Protein AF-A0A9D8S8H8-F1 (afdb_monomer_lite)

Radius of gyration: 16.22 Å; chains: 1; bounding box: 41×30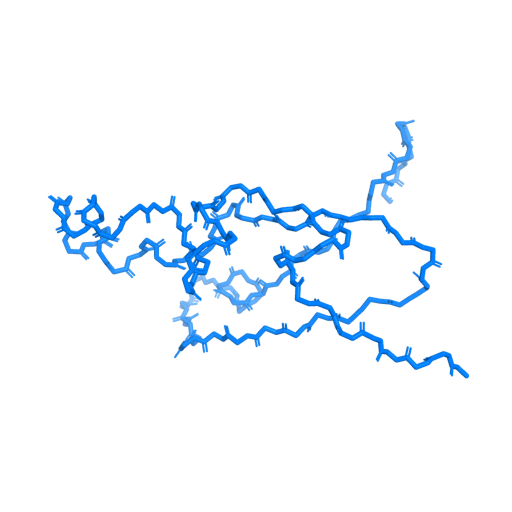×46 Å

Foldseek 3Di:
DDDDDDDPCLDPPKDKPQFPPVNPDPAGFNDDQCVQVVPDPVSNVCRRQNPPMDIDDDDPDPDDDDDDDDPDQDDDPPDDSCVRPNDDDDDDDDPPDDD

pLDDT: mean 92.68, std 8.68, range [57.91, 98.38]

Sequence (99 aa):
MAELKYIEARNTPFDVYGLYNYRTEPQYKRMPDDVAKNTNGGVAGLYLNTAGGRVRFSTDSSRIAIKVSMPGITRFYHMPLSGSAGLDLYIDKAEGEKM

Structure (mmCIF, N/CA/C/O backbone):
data_AF-A0A9D8S8H8-F1
#
_entry.id   AF-A0A9D8S8H8-F1
#
loop_
_atom_site.group_PDB
_atom_site.id
_atom_site.type_symbol
_atom_site.label_atom_id
_atom_site.label_alt_id
_atom_site.label_comp_id
_atom_site.label_asym_id
_atom_site.label_entity_id
_atom_site.label_seq_id
_atom_site.pdbx_PDB_ins_code
_atom_site.Cartn_x
_atom_site.Cartn_y
_atom_site.Cartn_z
_atom_site.occupancy
_atom_site.B_iso_or_equiv
_atom_site.auth_seq_id
_atom_site.auth_comp_id
_atom_site.auth_asym_id
_atom_site.auth_atom_id
_atom_site.pdbx_PDB_model_num
ATOM 1 N N . MET A 1 1 ? 10.871 8.415 -25.964 1.00 64.38 1 MET A N 1
ATOM 2 C CA . MET A 1 1 ? 10.712 7.715 -24.667 1.00 64.38 1 MET A CA 1
ATOM 3 C C . MET A 1 1 ? 9.271 7.242 -24.579 1.00 64.38 1 MET A C 1
ATOM 5 O O . MET A 1 1 ? 8.417 7.969 -25.069 1.00 64.38 1 MET A O 1
ATOM 9 N N . ALA A 1 2 ? 9.008 6.045 -24.049 1.00 78.00 2 ALA A N 1
ATOM 10 C CA . ALA A 1 2 ? 7.640 5.532 -23.926 1.00 78.00 2 ALA A CA 1
ATOM 11 C C . ALA A 1 2 ? 6.834 6.320 -22.875 1.00 78.00 2 ALA A C 1
ATOM 13 O O . ALA A 1 2 ? 7.403 6.815 -21.900 1.00 78.00 2 ALA A O 1
ATOM 14 N N . GLU A 1 3 ? 5.526 6.443 -23.095 1.00 90.38 3 GLU A N 1
ATOM 15 C CA . GLU A 1 3 ? 4.580 7.094 -22.184 1.00 90.38 3 GLU A CA 1
ATOM 16 C C . GLU A 1 3 ? 4.343 6.245 -20.921 1.00 90.38 3 GLU A C 1
ATOM 18 O O . GLU A 1 3 ? 4.336 5.014 -20.977 1.00 90.38 3 GLU A O 1
ATOM 23 N N . LEU A 1 4 ? 4.142 6.895 -19.768 1.00 93.75 4 LEU A N 1
ATOM 24 C CA . LEU A 1 4 ? 3.802 6.207 -18.520 1.00 93.75 4 LEU A CA 1
ATOM 25 C C . LEU A 1 4 ? 2.326 5.802 -18.511 1.00 93.75 4 LEU A C 1
ATOM 27 O O . LEU A 1 4 ? 1.444 6.651 -18.614 1.00 93.75 4 LEU A O 1
ATOM 31 N N . LYS A 1 5 ? 2.058 4.517 -18.272 1.00 93.81 5 LYS A N 1
ATOM 32 C CA . LYS A 1 5 ? 0.707 3.998 -18.042 1.00 93.81 5 LYS A CA 1
ATOM 33 C C . LYS A 1 5 ? 0.499 3.706 -16.558 1.00 93.81 5 LYS A C 1
ATOM 35 O O . LYS A 1 5 ? 1.140 2.815 -16.008 1.00 93.81 5 LYS A O 1
ATOM 40 N N . TYR A 1 6 ? -0.428 4.423 -15.927 1.00 95.38 6 TYR A N 1
ATOM 41 C CA . TYR A 1 6 ? -0.849 4.137 -14.555 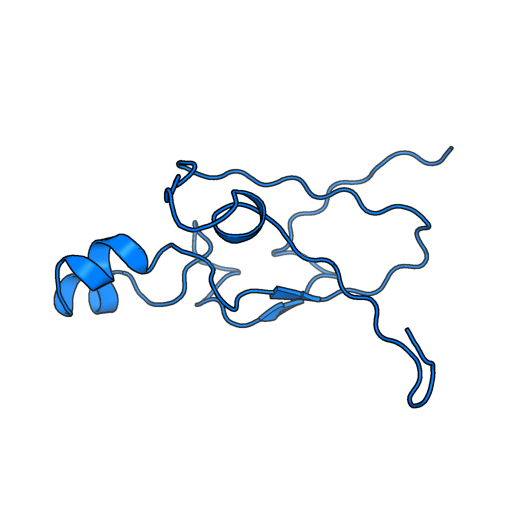1.00 95.38 6 TYR A CA 1
ATOM 42 C C . TYR A 1 6 ? -1.969 3.096 -14.557 1.00 95.38 6 TYR A C 1
ATOM 44 O O . TYR A 1 6 ? -2.969 3.245 -15.257 1.00 95.38 6 TYR A O 1
ATOM 52 N N . ILE A 1 7 ? -1.789 2.037 -13.774 1.00 95.81 7 ILE A N 1
ATOM 53 C CA . ILE A 1 7 ? -2.762 0.962 -13.585 1.00 95.81 7 ILE A CA 1
ATOM 54 C C . ILE A 1 7 ? -2.979 0.832 -12.076 1.00 95.81 7 ILE A C 1
ATOM 56 O O . ILE A 1 7 ? -2.018 0.818 -11.309 1.00 95.81 7 ILE A O 1
ATOM 60 N N . GLU A 1 8 ? -4.237 0.753 -11.649 1.00 96.19 8 GLU A N 1
ATOM 61 C CA . GLU A 1 8 ? -4.578 0.548 -10.240 1.00 96.19 8 GLU A CA 1
ATOM 62 C C . GLU A 1 8 ? -3.985 -0.764 -9.718 1.00 96.19 8 GLU A C 1
ATOM 64 O O . GLU A 1 8 ? -4.182 -1.818 -10.322 1.00 96.19 8 GLU A O 1
ATOM 69 N N . ALA A 1 9 ? -3.334 -0.728 -8.552 1.00 96.19 9 ALA A N 1
ATOM 70 C CA . ALA A 1 9 ? -2.691 -1.906 -7.955 1.00 96.19 9 ALA A CA 1
ATOM 71 C C . ALA A 1 9 ? -3.676 -3.026 -7.557 1.00 96.19 9 ALA A C 1
ATOM 73 O O . ALA A 1 9 ? -3.265 -4.133 -7.226 1.00 96.19 9 ALA A O 1
ATOM 74 N N . ARG A 1 10 ? -4.988 -2.757 -7.602 1.00 95.44 10 ARG A N 1
ATOM 75 C CA . ARG A 1 10 ? -6.044 -3.766 -7.427 1.00 95.44 10 ARG A CA 1
ATOM 76 C C . ARG A 1 10 ? -6.298 -4.592 -8.686 1.00 95.44 10 ARG A C 1
ATOM 78 O O . ARG A 1 10 ? -6.965 -5.618 -8.595 1.00 95.44 10 ARG A O 1
ATOM 85 N N . ASN A 1 11 ? -5.817 -4.151 -9.843 1.00 96.19 11 ASN A N 1
ATOM 86 C CA . ASN A 1 11 ? -6.070 -4.787 -11.129 1.00 96.19 11 ASN A CA 1
ATOM 87 C C . ASN A 1 11 ? -4.872 -5.631 -11.572 1.00 96.19 11 ASN A C 1
ATOM 89 O O . ASN A 1 11 ? -3.741 -5.423 -11.139 1.00 96.19 11 ASN A O 1
ATOM 93 N N . THR A 1 12 ? -5.113 -6.575 -12.479 1.00 93.62 12 THR A N 1
ATOM 94 C CA . THR A 1 12 ? -4.032 -7.308 -13.150 1.00 93.62 12 THR A CA 1
ATOM 95 C C . THR A 1 12 ? -3.094 -6.327 -13.871 1.00 93.62 12 THR A C 1
ATOM 97 O O . THR A 1 12 ? -3.593 -5.381 -14.491 1.00 93.62 12 THR A O 1
ATOM 100 N N . PRO A 1 13 ? -1.765 -6.533 -13.848 1.00 95.56 13 PRO A N 1
ATOM 101 C CA . PRO A 1 13 ? -1.056 -7.748 -13.429 1.00 95.56 13 PRO A CA 1
ATOM 102 C C . PRO A 1 13 ? -0.536 -7.714 -11.977 1.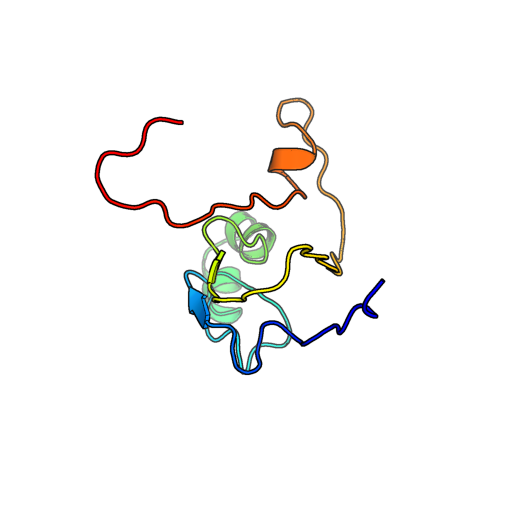00 95.56 13 PRO A C 1
ATOM 104 O O . PRO A 1 13 ? 0.410 -8.429 -11.660 1.00 95.56 13 PRO A O 1
ATOM 107 N N . PHE A 1 14 ? -1.087 -6.863 -11.108 1.00 97.19 14 PHE A N 1
ATOM 108 C CA . PHE A 1 14 ? -0.588 -6.714 -9.744 1.00 97.19 14 PHE A CA 1
ATOM 109 C C . PHE A 1 14 ? -1.227 -7.705 -8.771 1.00 97.19 14 PHE A C 1
ATOM 111 O O . PHE A 1 14 ? -2.452 -7.867 -8.734 1.00 97.19 14 PHE A O 1
ATOM 118 N N . ASP A 1 15 ? -0.384 -8.273 -7.912 1.00 96.75 15 ASP A N 1
ATOM 119 C CA . ASP A 1 15 ? -0.787 -9.051 -6.747 1.00 96.75 15 ASP A CA 1
ATOM 120 C C . ASP A 1 15 ? -0.411 -8.315 -5.462 1.00 96.75 15 ASP A C 1
ATOM 122 O O . ASP A 1 15 ? 0.749 -7.960 -5.240 1.00 96.75 15 ASP A O 1
ATOM 126 N N . VAL A 1 16 ? -1.394 -8.093 -4.589 1.00 97.56 16 VAL A N 1
ATOM 127 C CA . VAL A 1 16 ? -1.186 -7.431 -3.296 1.00 97.56 16 VAL A CA 1
ATOM 128 C C . VAL A 1 16 ? -1.190 -8.462 -2.172 1.00 97.56 16 VAL A C 1
ATOM 130 O O . VAL A 1 16 ? -2.093 -9.293 -2.079 1.00 97.56 16 VAL A O 1
ATOM 133 N N . TYR A 1 17 ? -0.195 -8.375 -1.291 1.00 97.50 17 TYR A N 1
ATOM 134 C CA . TYR A 1 17 ? -0.024 -9.250 -0.130 1.00 97.50 17 TYR A CA 1
ATOM 135 C C . TYR A 1 17 ? -0.001 -8.444 1.167 1.00 97.50 17 TYR A C 1
ATOM 137 O O . TYR A 1 17 ? 0.382 -7.275 1.173 1.00 97.50 17 TYR A O 1
ATOM 145 N N . GLY A 1 18 ? -0.373 -9.092 2.276 1.00 97.38 18 GLY A N 1
ATOM 146 C CA . GLY A 1 18 ? -0.293 -8.513 3.624 1.00 97.38 18 GLY A CA 1
ATOM 147 C C . GLY A 1 18 ? -1.373 -7.477 3.951 1.00 97.38 18 GLY A C 1
ATOM 148 O O . GLY A 1 18 ? -1.331 -6.882 5.024 1.00 97.38 18 GLY A O 1
ATOM 149 N N . LEU A 1 19 ? -2.339 -7.259 3.051 1.00 97.81 19 LEU A N 1
ATOM 150 C CA . LEU A 1 19 ? -3.429 -6.295 3.215 1.00 97.81 19 LEU A CA 1
ATOM 151 C C . LEU A 1 19 ? -4.780 -7.005 3.100 1.00 97.81 19 LEU A C 1
ATOM 153 O O . LEU A 1 19 ? -4.993 -7.841 2.221 1.00 97.81 19 LEU A O 1
ATOM 157 N N . TYR A 1 20 ? -5.687 -6.665 4.008 1.00 97.94 20 TYR A N 1
ATOM 158 C CA . TYR A 1 20 ? -6.996 -7.282 4.155 1.00 97.94 20 TYR A CA 1
ATOM 159 C C . TYR A 1 20 ? -7.923 -6.891 3.002 1.00 97.94 20 TYR A C 1
ATOM 161 O O . TYR A 1 20 ? -8.119 -5.703 2.748 1.00 97.94 20 TYR A O 1
ATOM 169 N N . ASN A 1 21 ? -8.481 -7.897 2.315 1.00 97.00 21 ASN A N 1
ATOM 170 C CA . ASN A 1 21 ? -9.500 -7.766 1.265 1.00 97.00 21 ASN A CA 1
ATOM 171 C C . ASN A 1 21 ? -9.270 -6.594 0.289 1.00 97.00 21 ASN A C 1
ATOM 173 O O . ASN A 1 21 ? -10.205 -5.912 -0.127 1.00 97.00 21 ASN A O 1
ATOM 177 N N . TYR A 1 22 ? -8.014 -6.370 -0.115 1.00 95.94 22 TYR A N 1
ATOM 178 C CA . TYR A 1 22 ? -7.585 -5.164 -0.835 1.00 95.94 22 TYR A CA 1
ATOM 179 C C . TYR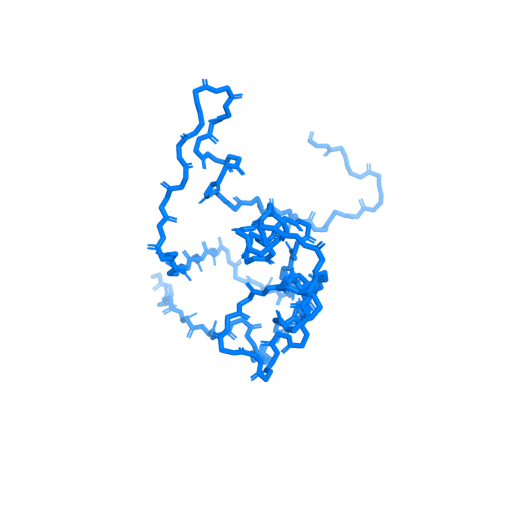 A 1 22 ? -8.368 -4.861 -2.123 1.00 95.94 22 TYR A C 1
ATOM 181 O O . TYR A 1 22 ? -8.394 -3.713 -2.559 1.00 95.94 22 TYR A O 1
ATOM 189 N N . ARG A 1 23 ? -8.987 -5.872 -2.749 1.00 95.69 23 ARG A N 1
ATOM 190 C CA . ARG A 1 23 ? -9.784 -5.712 -3.975 1.00 95.69 23 ARG A CA 1
ATOM 191 C C . ARG A 1 23 ? -11.150 -5.081 -3.715 1.00 95.69 23 ARG A C 1
ATOM 193 O O . ARG A 1 23 ? -11.624 -4.335 -4.563 1.00 95.69 23 ARG A O 1
ATOM 200 N N . THR A 1 24 ? -11.771 -5.385 -2.580 1.00 95.88 24 THR A N 1
ATOM 201 C CA . THR A 1 24 ? -13.141 -4.954 -2.257 1.00 95.88 24 THR A CA 1
ATOM 202 C C . THR A 1 24 ? -13.167 -3.806 -1.259 1.00 95.88 24 THR A C 1
ATOM 204 O O . THR A 1 24 ? -14.140 -3.062 -1.206 1.00 95.88 24 THR A O 1
ATOM 207 N N . GLU A 1 25 ? -12.105 -3.646 -0.472 1.00 95.75 25 GLU A N 1
ATOM 208 C CA . GLU A 1 25 ? -12.007 -2.577 0.513 1.00 95.75 25 GLU A CA 1
ATOM 209 C C . GLU A 1 25 ? -11.668 -1.227 -0.145 1.00 95.75 25 GLU A C 1
ATOM 211 O O . GLU A 1 25 ? -10.757 -1.143 -0.986 1.00 95.75 25 GLU A O 1
ATOM 216 N N . PRO A 1 26 ? -12.340 -0.130 0.263 1.00 93.00 26 PRO A N 1
ATOM 217 C CA . PRO A 1 26 ? -12.094 1.198 -0.298 1.00 93.00 26 PRO A CA 1
ATOM 218 C C . PRO A 1 26 ? -10.678 1.698 0.022 1.00 93.00 26 PRO A C 1
ATOM 220 O O . PRO A 1 26 ? -10.077 2.441 -0.755 1.00 93.00 26 PRO A O 1
ATOM 223 N N . GLN A 1 27 ? -10.111 1.242 1.140 1.00 94.50 27 GLN A N 1
ATOM 224 C CA . GLN A 1 27 ? -8.774 1.585 1.605 1.00 94.50 27 GLN A CA 1
ATOM 225 C C . GLN A 1 27 ? -7.919 0.330 1.743 1.00 94.50 27 GLN A C 1
ATOM 227 O O . GLN A 1 27 ? -8.401 -0.736 2.123 1.00 94.50 27 GLN A O 1
ATOM 232 N N . TYR A 1 28 ? -6.625 0.476 1.482 1.00 96.38 28 TYR A N 1
ATOM 233 C CA . TYR A 1 28 ? -5.651 -0.533 1.863 1.00 96.38 28 TYR A CA 1
ATOM 234 C C . TYR A 1 28 ? -5.508 -0.536 3.386 1.00 96.38 28 TYR A C 1
ATOM 236 O O . TYR A 1 28 ? -5.111 0.468 3.971 1.00 96.38 28 TYR A O 1
ATOM 244 N N . LYS A 1 29 ? -5.850 -1.654 4.028 1.00 96.75 29 LYS A N 1
ATOM 245 C CA . LYS A 1 29 ? -5.846 -1.799 5.489 1.00 96.75 29 LYS A CA 1
ATOM 246 C C . LYS A 1 29 ? -5.388 -3.187 5.902 1.00 96.75 29 LYS A C 1
ATOM 248 O O . LYS A 1 29 ? -5.401 -4.113 5.096 1.00 96.75 29 LYS A O 1
ATOM 253 N N . ARG A 1 30 ? -4.967 -3.340 7.156 1.00 97.50 30 ARG A N 1
ATOM 254 C CA . ARG A 1 30 ? -4.418 -4.613 7.655 1.00 97.50 30 ARG A CA 1
ATOM 255 C C . ARG A 1 30 ? -5.471 -5.570 8.216 1.00 97.50 30 ARG A C 1
ATOM 257 O O . ARG A 1 30 ? -5.175 -6.749 8.366 1.00 97.50 30 ARG A O 1
ATOM 264 N N . MET A 1 31 ? -6.672 -5.088 8.538 1.00 97.75 31 MET A N 1
ATOM 265 C CA . MET A 1 31 ? -7.727 -5.882 9.185 1.00 97.75 31 MET A CA 1
ATOM 266 C C . MET A 1 31 ? -9.125 -5.262 8.992 1.00 97.75 31 MET A C 1
ATOM 268 O O . MET A 1 31 ? -9.199 -4.109 8.553 1.00 97.75 31 MET A O 1
ATOM 272 N N . PRO A 1 32 ? -10.211 -5.995 9.313 1.00 98.00 32 PRO A N 1
ATOM 273 C CA . PRO A 1 32 ? -11.577 -5.467 9.304 1.00 98.00 32 PRO A CA 1
ATOM 274 C C . PRO A 1 32 ? -11.781 -4.276 10.252 1.00 98.00 32 PRO A C 1
ATOM 276 O O . PRO A 1 32 ? -11.135 -4.178 11.299 1.00 98.00 32 PRO A O 1
ATOM 279 N N . ASP A 1 33 ? -12.724 -3.395 9.912 1.00 97.69 33 ASP A N 1
ATOM 280 C CA . ASP A 1 33 ? -12.986 -2.169 10.681 1.00 97.69 33 ASP A CA 1
ATOM 281 C C . ASP A 1 33 ? -13.599 -2.461 12.051 1.00 97.69 33 ASP A C 1
ATOM 283 O O . ASP A 1 33 ? -13.266 -1.805 13.037 1.00 97.69 33 ASP A O 1
ATOM 287 N N . ASP A 1 34 ? -14.512 -3.426 12.113 1.00 98.00 34 ASP A N 1
ATOM 288 C CA . ASP A 1 34 ? -15.184 -3.859 13.335 1.00 98.00 34 ASP A CA 1
ATOM 289 C C . ASP A 1 34 ? -14.187 -4.498 14.306 1.00 98.00 34 ASP A C 1
ATOM 291 O O . ASP A 1 34 ? -14.139 -4.113 15.474 1.00 98.00 34 ASP A O 1
ATOM 295 N N . VAL A 1 35 ? -13.312 -5.380 13.811 1.00 98.19 35 VAL A N 1
ATOM 296 C CA . VAL A 1 35 ? -12.232 -5.980 14.607 1.00 98.19 35 VAL A CA 1
ATOM 297 C C . VAL A 1 35 ? -11.312 -4.899 15.175 1.00 98.19 35 VAL A C 1
ATOM 299 O O . VAL A 1 35 ? -11.016 -4.907 16.372 1.00 98.19 35 VAL A O 1
ATOM 302 N N . ALA A 1 36 ? -10.893 -3.929 14.356 1.00 98.06 36 ALA A N 1
ATOM 303 C CA . ALA A 1 36 ? -10.005 -2.860 14.807 1.00 98.06 36 ALA A CA 1
ATOM 304 C C . ALA A 1 36 ? -10.653 -1.986 15.895 1.00 98.06 36 ALA A C 1
ATOM 306 O O . ALA A 1 36 ? -10.042 -1.734 16.937 1.00 98.06 36 ALA A O 1
ATOM 307 N N . LYS A 1 37 ? -11.903 -1.558 15.672 1.00 98.00 37 LYS A N 1
ATOM 308 C CA . LYS A 1 37 ? -12.664 -0.690 16.588 1.00 98.00 37 LYS A CA 1
ATOM 309 C C . LYS A 1 37 ? -12.995 -1.377 17.912 1.00 98.00 37 LYS A C 1
ATOM 311 O O . LYS A 1 37 ? -12.952 -0.722 18.949 1.00 98.00 37 LYS A O 1
ATOM 316 N N . ASN A 1 38 ? -13.267 -2.680 17.884 1.00 98.38 38 ASN A N 1
ATOM 317 C CA . ASN A 1 38 ? -13.598 -3.460 19.078 1.00 98.38 38 ASN A CA 1
ATOM 318 C C . ASN A 1 38 ? -12.366 -3.904 19.883 1.00 98.38 38 ASN A C 1
ATOM 320 O O . ASN A 1 38 ? -12.520 -4.382 21.003 1.00 98.38 38 ASN A O 1
ATOM 324 N N . THR A 1 39 ? -11.150 -3.749 19.348 1.00 98.25 39 THR A N 1
ATOM 325 C CA . THR A 1 39 ? -9.921 -4.135 20.060 1.00 98.25 39 THR A CA 1
ATOM 326 C C . THR A 1 39 ? -9.503 -3.075 21.084 1.00 98.25 39 THR A C 1
ATOM 328 O O . THR A 1 39 ? -9.426 -3.368 22.273 1.00 98.25 39 THR A O 1
ATOM 331 N N . ASN A 1 40 ? -9.186 -1.853 20.635 1.00 98.25 40 ASN A N 1
ATOM 332 C CA . ASN A 1 40 ? -8.963 -0.657 21.462 1.00 98.25 40 ASN A CA 1
ATOM 333 C C . ASN A 1 40 ? -8.709 0.572 20.568 1.00 98.25 40 ASN A C 1
ATOM 335 O O . ASN A 1 40 ? -8.506 0.451 19.359 1.00 98.25 40 ASN A O 1
ATOM 339 N N . GLY A 1 41 ? -8.643 1.761 21.179 1.00 98.06 41 GLY A N 1
ATOM 340 C CA . GLY A 1 41 ? -8.402 3.021 20.468 1.00 98.06 41 GLY A CA 1
ATOM 341 C C . GLY A 1 41 ? -7.069 3.091 19.709 1.00 98.06 41 GLY A C 1
ATOM 342 O O . GLY A 1 41 ? -7.011 3.679 18.633 1.00 98.06 41 GLY A O 1
ATOM 343 N N . GLY A 1 42 ? -6.008 2.454 20.215 1.00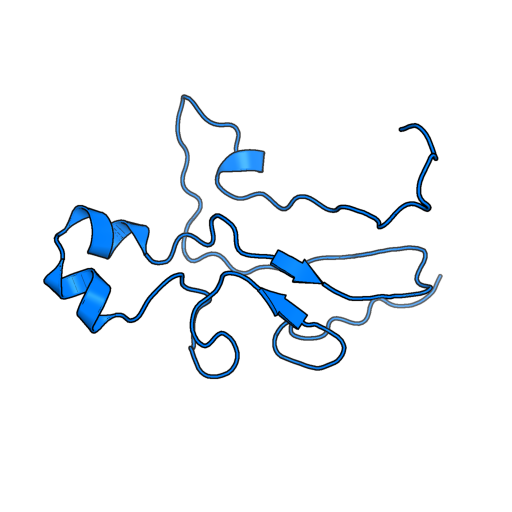 97.62 42 GLY A N 1
ATOM 344 C CA . GLY A 1 42 ? -4.713 2.402 19.530 1.00 97.62 42 GLY A CA 1
ATOM 345 C C . GLY A 1 42 ? -4.778 1.588 18.238 1.00 97.62 42 GLY A C 1
ATOM 346 O O . GLY A 1 42 ? -4.333 2.044 17.188 1.00 97.62 42 GLY A O 1
ATOM 347 N N . VAL A 1 43 ? -5.400 0.410 18.282 1.00 97.88 43 VAL A N 1
ATOM 348 C CA . VAL A 1 43 ? -5.616 -0.422 17.089 1.00 97.88 43 VAL A CA 1
ATOM 349 C C . VAL A 1 43 ? -6.552 0.280 16.106 1.00 97.88 43 VAL A C 1
ATOM 351 O O . VAL A 1 43 ? -6.223 0.369 14.922 1.00 97.88 43 VAL A O 1
ATOM 354 N N . ALA A 1 44 ? -7.648 0.867 16.592 1.00 97.12 44 ALA A N 1
ATOM 355 C CA . ALA A 1 44 ? -8.586 1.638 15.776 1.00 97.12 44 ALA A CA 1
ATOM 356 C C . ALA A 1 44 ? -7.932 2.842 15.070 1.00 97.12 44 ALA A C 1
ATOM 358 O O . ALA A 1 44 ? -8.372 3.226 13.990 1.00 97.12 44 ALA A O 1
ATOM 359 N N . GLY A 1 45 ? -6.870 3.422 15.638 1.00 94.31 45 GLY A N 1
ATOM 360 C CA . GLY A 1 45 ? -6.094 4.488 14.998 1.00 94.31 45 GLY A CA 1
ATOM 361 C C . GLY A 1 45 ? -5.018 3.997 14.020 1.00 94.31 45 GLY A C 1
ATOM 362 O O . GLY A 1 45 ? -4.656 4.722 13.097 1.00 94.31 45 GLY A O 1
ATOM 363 N N . LEU A 1 46 ? -4.494 2.779 14.198 1.00 95.31 46 LEU A N 1
ATOM 364 C CA . LEU A 1 46 ? -3.309 2.289 13.475 1.00 95.31 46 LEU A CA 1
ATOM 365 C C . LEU A 1 46 ? -3.611 1.266 12.374 1.00 95.31 46 LEU A C 1
ATOM 367 O O . LEU A 1 46 ? -2.733 0.976 11.557 1.00 95.31 46 LEU A O 1
ATOM 371 N N . TYR A 1 47 ? -4.801 0.666 12.342 1.00 96.75 47 TYR A N 1
ATOM 372 C CA . TYR A 1 47 ? -5.109 -0.449 11.434 1.00 96.75 47 TYR A CA 1
ATOM 373 C C . TYR A 1 47 ? -5.055 -0.090 9.934 1.00 96.75 47 TYR A C 1
ATOM 375 O O . TYR A 1 47 ? -4.826 -0.976 9.106 1.00 96.75 47 TYR A O 1
ATOM 383 N N . LEU A 1 48 ? -5.199 1.198 9.593 1.00 95.31 48 LEU A N 1
ATOM 384 C CA . LEU A 1 48 ? -5.066 1.726 8.227 1.00 95.31 48 LEU A CA 1
ATOM 385 C C . LEU A 1 48 ? -3.608 1.901 7.772 1.00 95.31 48 LEU A C 1
ATOM 387 O O . LEU A 1 48 ? -3.361 2.070 6.582 1.00 95.31 48 LEU A O 1
ATOM 391 N N . ASN A 1 49 ? -2.626 1.837 8.678 1.00 95.44 49 ASN A N 1
ATOM 392 C CA . ASN A 1 49 ? -1.218 1.871 8.283 1.00 95.44 49 ASN A CA 1
ATOM 393 C C . ASN A 1 49 ? -0.878 0.590 7.519 1.00 95.44 49 ASN A C 1
ATOM 395 O O . ASN A 1 49 ? -1.063 -0.504 8.048 1.00 95.44 49 ASN A O 1
ATOM 399 N N . THR A 1 50 ? -0.330 0.703 6.313 1.00 95.75 50 THR A N 1
ATOM 400 C CA . THR A 1 50 ? -0.088 -0.427 5.397 1.00 95.75 50 THR A CA 1
ATOM 401 C C . THR A 1 50 ? 1.222 -1.175 5.666 1.00 95.75 50 THR A C 1
ATOM 403 O O . THR A 1 50 ? 1.803 -1.760 4.754 1.00 95.75 50 THR A O 1
ATOM 406 N N . ALA A 1 51 ? 1.712 -1.160 6.909 1.00 95.25 51 ALA A N 1
ATOM 407 C CA . ALA A 1 51 ? 2.959 -1.822 7.289 1.00 95.25 51 ALA A CA 1
ATOM 408 C C . ALA A 1 51 ? 2.925 -3.322 6.940 1.00 95.25 51 ALA A C 1
ATOM 410 O O . ALA A 1 51 ? 1.979 -4.025 7.296 1.00 95.25 51 ALA A O 1
ATOM 411 N N . GLY A 1 52 ? 3.957 -3.802 6.239 1.00 95.88 52 GLY A N 1
ATOM 412 C CA . GLY A 1 52 ? 4.054 -5.188 5.759 1.00 95.88 52 GLY A CA 1
ATOM 413 C C . GLY A 1 52 ? 3.245 -5.496 4.491 1.00 95.88 52 GLY A C 1
ATOM 414 O O . GLY A 1 52 ? 3.384 -6.587 3.938 1.00 95.88 52 GLY A O 1
ATOM 415 N N . GLY A 1 53 ? 2.432 -4.553 4.005 1.00 97.12 53 GLY A N 1
ATOM 416 C CA . GLY A 1 53 ? 1.761 -4.661 2.716 1.00 97.12 53 GLY A CA 1
ATOM 417 C C . GLY A 1 53 ? 2.744 -4.510 1.558 1.00 97.12 53 GLY A C 1
ATOM 418 O O . GLY A 1 53 ? 3.654 -3.685 1.619 1.00 97.12 53 GLY A O 1
ATOM 419 N N . ARG A 1 54 ? 2.560 -5.284 0.486 1.00 97.38 54 ARG A N 1
ATOM 420 C CA . ARG A 1 54 ? 3.394 -5.178 -0.722 1.00 97.38 54 ARG A CA 1
ATOM 421 C C . ARG A 1 54 ? 2.611 -5.473 -1.991 1.00 97.38 54 ARG A C 1
ATOM 423 O O . ARG A 1 54 ? 1.685 -6.281 -1.971 1.00 97.38 54 ARG A O 1
ATOM 430 N N . VAL A 1 55 ? 3.043 -4.859 -3.087 1.00 97.69 55 VAL A N 1
ATOM 431 C CA . VAL A 1 55 ? 2.553 -5.119 -4.444 1.00 97.69 55 VAL A CA 1
ATOM 432 C C . VAL A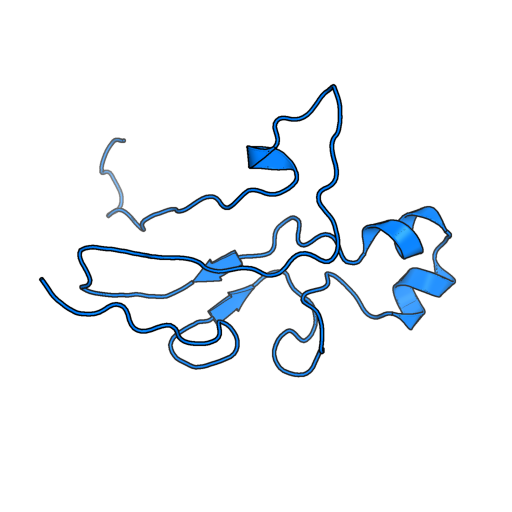 1 55 ? 3.641 -5.867 -5.208 1.00 97.69 55 VAL A C 1
ATOM 434 O O . VAL A 1 55 ? 4.786 -5.421 -5.228 1.00 97.69 55 VAL A O 1
ATOM 437 N N . ARG A 1 56 ? 3.294 -6.992 -5.830 1.00 97.06 56 ARG A N 1
ATOM 438 C CA . ARG A 1 56 ? 4.181 -7.778 -6.691 1.00 97.06 56 ARG A CA 1
ATOM 439 C C . ARG A 1 56 ? 3.670 -7.738 -8.124 1.00 97.06 56 ARG A C 1
ATOM 441 O O . ARG A 1 56 ? 2.469 -7.820 -8.361 1.00 97.06 56 ARG A O 1
ATOM 448 N N . PHE A 1 57 ? 4.595 -7.603 -9.062 1.00 96.44 57 PHE A N 1
ATOM 449 C CA . PHE A 1 57 ? 4.346 -7.670 -10.496 1.00 96.44 57 PHE A CA 1
ATOM 450 C C . PHE A 1 57 ? 5.655 -7.963 -11.225 1.00 96.44 57 PHE A C 1
ATOM 452 O O . PHE A 1 57 ? 6.736 -7.850 -10.647 1.00 96.44 57 PHE A O 1
ATOM 459 N N . SER A 1 58 ? 5.548 -8.295 -12.506 1.00 95.94 58 SER A N 1
ATOM 460 C CA . SER A 1 58 ? 6.683 -8.416 -13.417 1.00 95.94 58 SER A CA 1
ATOM 461 C C . SER A 1 58 ? 6.460 -7.498 -14.611 1.00 95.94 58 SER A C 1
ATOM 463 O O . SER A 1 58 ? 5.336 -7.339 -15.088 1.00 95.94 58 SER A O 1
ATOM 465 N N . THR A 1 59 ? 7.525 -6.860 -15.076 1.00 93.75 59 THR A N 1
ATOM 466 C CA . THR A 1 59 ? 7.499 -5.967 -16.234 1.00 93.75 59 THR A CA 1
ATOM 467 C C . THR A 1 59 ? 8.861 -5.988 -16.913 1.00 93.75 59 THR A C 1
ATOM 469 O O . THR A 1 59 ? 9.879 -6.197 -16.259 1.00 93.75 59 THR A O 1
ATOM 472 N N . ASP A 1 60 ? 8.869 -5.761 -18.218 1.00 93.56 60 ASP A N 1
ATOM 473 C CA . ASP A 1 60 ? 10.049 -5.481 -19.036 1.00 93.56 60 ASP A CA 1
ATOM 474 C C . ASP A 1 60 ? 10.347 -3.969 -19.134 1.00 93.56 60 ASP A C 1
ATOM 476 O O . ASP A 1 60 ? 11.305 -3.554 -19.789 1.00 93.56 60 ASP A O 1
ATOM 480 N N . SER A 1 61 ? 9.542 -3.123 -18.478 1.00 93.44 61 SER A N 1
ATOM 481 C CA . SER A 1 61 ? 9.737 -1.676 -18.462 1.00 93.44 61 SER A CA 1
ATOM 482 C C . SER A 1 61 ? 11.040 -1.294 -17.762 1.00 93.44 61 SER A C 1
ATOM 484 O O . SER A 1 61 ? 11.296 -1.674 -16.621 1.00 93.44 61 SER A O 1
ATOM 486 N N . SER A 1 62 ? 11.819 -0.419 -18.399 1.00 92.19 62 SER A N 1
ATOM 487 C CA . SER A 1 62 ? 13.026 0.177 -17.808 1.00 92.19 62 SER A CA 1
ATOM 488 C C . SER A 1 62 ? 12.738 1.287 -16.790 1.00 92.19 62 SER A C 1
ATOM 490 O O . SER A 1 62 ? 13.668 1.864 -16.226 1.00 92.19 62 SER A O 1
ATOM 492 N N . ARG A 1 63 ? 11.462 1.640 -16.572 1.00 93.06 63 ARG A N 1
ATOM 493 C CA . ARG A 1 63 ? 11.044 2.690 -15.633 1.00 93.06 63 ARG A CA 1
ATOM 494 C C . ARG A 1 63 ? 9.781 2.293 -14.887 1.00 93.06 63 ARG A C 1
ATOM 496 O O . ARG A 1 63 ? 8.819 1.812 -15.482 1.00 93.06 63 ARG A O 1
ATOM 503 N N . ILE A 1 64 ? 9.772 2.586 -13.594 1.00 94.94 64 ILE A N 1
ATOM 504 C CA . ILE A 1 64 ? 8.625 2.383 -12.713 1.00 94.94 64 ILE A CA 1
ATOM 505 C C . ILE A 1 64 ? 8.263 3.737 -12.106 1.00 94.94 64 ILE A C 1
ATOM 507 O O . ILE A 1 64 ? 9.127 4.451 -11.602 1.00 94.94 64 ILE A O 1
ATOM 511 N N . ALA A 1 65 ? 6.981 4.089 -12.168 1.00 95.75 65 ALA A N 1
ATOM 512 C CA . ALA A 1 65 ? 6.419 5.252 -11.497 1.00 95.75 65 ALA A CA 1
ATOM 513 C C . ALA A 1 65 ? 5.302 4.776 -10.570 1.00 95.75 65 ALA A C 1
ATOM 515 O O . ALA A 1 65 ? 4.439 4.002 -10.982 1.00 95.75 65 ALA A O 1
ATOM 516 N N . ILE A 1 66 ? 5.318 5.242 -9.324 1.00 95.94 66 ILE A N 1
ATOM 517 C CA . ILE A 1 66 ? 4.310 4.885 -8.329 1.00 95.94 66 ILE A CA 1
ATOM 518 C C . ILE A 1 66 ? 3.603 6.162 -7.896 1.00 95.94 66 ILE A C 1
ATOM 520 O O . ILE A 1 66 ? 4.242 7.152 -7.542 1.00 95.94 66 ILE A O 1
ATOM 524 N N . LYS A 1 67 ? 2.271 6.134 -7.929 1.00 95.88 67 LYS A N 1
ATOM 525 C CA . LYS A 1 67 ? 1.416 7.222 -7.462 1.00 95.88 67 LYS A CA 1
ATOM 526 C C . LYS A 1 67 ? 0.532 6.692 -6.347 1.00 95.88 67 LYS A C 1
ATOM 528 O O . LYS A 1 67 ? -0.168 5.702 -6.532 1.00 95.88 67 LYS A O 1
ATOM 533 N N . VAL A 1 68 ? 0.560 7.364 -5.204 1.00 94.31 68 VAL A N 1
ATOM 534 C CA . VAL A 1 68 ? -0.226 6.996 -4.025 1.00 94.31 68 VAL A CA 1
ATOM 535 C C . VAL A 1 68 ? -0.988 8.201 -3.503 1.00 94.31 68 VAL A C 1
ATOM 537 O O . VAL A 1 68 ? -0.536 9.339 -3.620 1.00 94.31 68 VAL A O 1
ATOM 540 N N . SER A 1 69 ? -2.156 7.938 -2.926 1.00 93.62 69 SER A N 1
ATOM 541 C CA . SER A 1 69 ? -2.905 8.909 -2.138 1.00 93.62 69 SER A CA 1
ATOM 542 C C . SER A 1 69 ? -2.874 8.455 -0.688 1.00 93.62 69 SER A C 1
ATOM 544 O O . SER A 1 69 ? -3.217 7.311 -0.389 1.00 93.62 69 SER A O 1
ATOM 546 N N . MET A 1 70 ? -2.431 9.341 0.197 1.00 92.12 70 MET A N 1
ATOM 547 C CA . MET A 1 70 ? -2.419 9.110 1.635 1.00 92.12 70 MET A CA 1
ATOM 548 C C . MET A 1 70 ? -3.331 10.149 2.291 1.00 92.12 70 MET A C 1
ATOM 550 O O . MET A 1 70 ? -3.207 11.332 1.967 1.00 92.12 70 MET A O 1
ATOM 554 N N . PRO A 1 71 ? -4.227 9.753 3.212 1.00 88.12 71 PRO A N 1
ATOM 555 C CA . PRO A 1 71 ? -5.105 10.698 3.905 1.00 88.12 71 PRO A CA 1
ATOM 556 C C . PRO A 1 71 ? -4.326 11.658 4.816 1.00 88.12 71 PRO A C 1
ATOM 558 O O . PRO A 1 71 ? -4.820 12.727 5.161 1.00 88.12 71 PRO A O 1
ATOM 561 N N . GLY A 1 72 ? -3.098 11.294 5.189 1.00 88.94 72 GLY A N 1
ATOM 562 C CA . GLY A 1 72 ? -2.175 12.143 5.921 1.00 88.94 72 GLY A CA 1
ATOM 563 C C . GLY A 1 72 ? -0.763 11.573 5.892 1.00 88.94 72 GLY A C 1
ATOM 564 O O . GLY A 1 72 ? -0.567 10.382 5.658 1.00 88.94 72 GLY A O 1
ATOM 565 N N . ILE A 1 73 ? 0.219 12.440 6.133 1.00 90.00 73 ILE A N 1
ATOM 566 C CA . ILE A 1 73 ? 1.621 12.053 6.291 1.00 90.00 73 ILE A CA 1
ATOM 567 C C . ILE A 1 73 ? 1.956 12.084 7.775 1.00 90.00 73 ILE A C 1
ATOM 569 O O . ILE A 1 73 ? 2.003 13.154 8.388 1.00 90.00 73 ILE A O 1
ATOM 573 N N . THR A 1 74 ? 2.223 10.918 8.350 1.00 87.69 74 THR A N 1
ATOM 574 C CA . THR A 1 74 ? 2.640 10.823 9.747 1.00 87.69 74 THR A CA 1
ATOM 575 C C . THR A 1 74 ? 4.128 11.136 9.871 1.00 87.69 74 THR A C 1
ATOM 577 O O . THR A 1 74 ? 4.977 10.472 9.276 1.00 87.69 74 THR A O 1
ATOM 580 N N . ARG A 1 75 ? 4.453 12.167 10.655 1.00 92.62 75 ARG A N 1
ATOM 581 C CA . ARG A 1 75 ? 5.828 12.583 10.953 1.00 92.62 75 ARG A CA 1
ATOM 582 C C . ARG A 1 75 ? 6.186 12.155 12.365 1.00 92.62 75 ARG A C 1
ATOM 584 O O . ARG A 1 75 ? 5.635 12.680 13.329 1.00 92.62 75 ARG A O 1
ATOM 591 N N . PHE A 1 76 ? 7.129 11.232 12.478 1.00 90.44 76 PHE A N 1
ATOM 592 C CA . PHE A 1 76 ? 7.707 10.843 13.755 1.00 90.44 76 PHE A CA 1
ATOM 593 C C . PHE A 1 76 ? 9.135 11.373 13.836 1.00 90.44 76 PHE A C 1
ATOM 595 O O . PHE A 1 76 ? 9.931 11.135 12.939 1.00 90.44 76 PHE A O 1
ATOM 602 N N . TYR A 1 77 ? 9.489 12.056 14.924 1.00 95.94 77 TYR A N 1
ATOM 603 C CA . TYR A 1 77 ? 10.846 12.598 15.104 1.00 95.94 77 TYR A CA 1
ATOM 604 C C . TYR A 1 77 ? 11.944 11.521 15.103 1.00 95.94 77 TYR A C 1
ATOM 606 O O . TYR A 1 77 ? 13.103 11.826 14.854 1.00 95.94 77 TYR A O 1
ATOM 614 N N . HIS A 1 78 ? 11.574 10.268 15.374 1.00 95.56 78 HIS A N 1
ATOM 615 C CA . HIS A 1 78 ? 12.471 9.116 15.439 1.00 95.56 78 HIS A CA 1
ATOM 616 C C . HIS A 1 78 ? 12.401 8.209 14.195 1.00 95.56 78 HIS A C 1
ATOM 618 O O . HIS A 1 78 ? 13.010 7.143 14.197 1.00 95.56 78 HIS A O 1
ATOM 624 N N . MET A 1 79 ? 11.653 8.582 13.149 1.00 95.00 79 MET A N 1
ATOM 625 C CA . MET A 1 79 ? 11.532 7.789 11.921 1.00 95.00 79 MET A CA 1
ATOM 626 C C . MET A 1 79 ? 11.624 8.699 10.689 1.00 95.00 79 MET A C 1
ATOM 628 O O . MET A 1 79 ? 10.927 9.714 10.627 1.00 95.00 79 MET A O 1
ATOM 632 N N . PRO A 1 80 ? 12.443 8.357 9.680 1.00 96.06 80 PRO A N 1
ATOM 633 C CA . PRO A 1 80 ? 12.482 9.122 8.441 1.00 96.06 80 PRO A CA 1
ATOM 634 C C . PRO A 1 80 ? 11.150 9.014 7.684 1.00 96.06 80 PRO A C 1
ATOM 636 O O . PRO A 1 80 ? 10.450 8.005 7.770 1.00 96.06 80 PRO A O 1
ATOM 639 N N . LEU A 1 81 ? 10.828 10.027 6.871 1.00 94.94 81 LEU A N 1
ATOM 640 C CA . LEU A 1 81 ? 9.624 10.016 6.027 1.00 94.94 81 LEU A CA 1
ATOM 641 C C . LEU A 1 81 ? 9.602 8.853 5.026 1.00 94.94 81 LEU A C 1
ATOM 643 O O . LEU A 1 81 ? 8.523 8.385 4.679 1.00 94.94 81 LEU A O 1
ATOM 647 N N . SER A 1 82 ? 10.767 8.359 4.595 1.00 93.88 82 SER A N 1
ATOM 648 C CA . SER A 1 82 ? 10.857 7.141 3.783 1.00 93.88 82 SER A CA 1
ATOM 649 C C . SER A 1 82 ? 10.338 5.901 4.521 1.00 93.88 82 SER A C 1
ATOM 651 O O . SER A 1 82 ? 9.824 4.997 3.880 1.00 93.88 82 SER A O 1
ATOM 653 N N . GLY A 1 83 ? 10.408 5.872 5.856 1.00 91.75 83 GLY A N 1
ATOM 654 C CA . GLY A 1 83 ? 9.857 4.786 6.668 1.00 91.75 83 GLY A CA 1
ATOM 655 C C . GLY A 1 83 ? 8.375 4.963 7.001 1.00 91.75 83 GLY A C 1
ATOM 656 O O . GLY A 1 83 ? 7.625 3.992 6.985 1.00 91.75 83 GLY A O 1
ATOM 657 N N . SER A 1 84 ? 7.928 6.189 7.296 1.00 93.44 84 SER A N 1
ATOM 658 C CA . SER A 1 84 ? 6.538 6.427 7.720 1.00 93.44 84 SER A CA 1
ATOM 659 C C . SER A 1 84 ? 5.553 6.640 6.568 1.00 93.44 84 SER A C 1
ATOM 661 O O . SER A 1 84 ? 4.357 6.413 6.744 1.00 93.44 84 SER A O 1
ATOM 663 N N . ALA A 1 85 ? 6.034 7.092 5.408 1.00 93.88 85 ALA A N 1
ATOM 664 C CA . ALA A 1 85 ? 5.216 7.431 4.244 1.00 93.88 85 ALA A CA 1
ATOM 665 C C . ALA A 1 85 ? 5.906 7.113 2.901 1.00 93.88 85 ALA A C 1
ATOM 667 O O . ALA A 1 85 ? 5.493 7.619 1.856 1.00 93.88 85 ALA A O 1
ATOM 668 N N . GLY A 1 86 ? 6.978 6.318 2.919 1.00 93.88 86 GLY A N 1
ATOM 669 C CA . GLY A 1 86 ? 7.698 5.913 1.718 1.00 93.88 86 GLY A CA 1
ATOM 670 C C . GLY A 1 86 ? 7.248 4.568 1.163 1.00 93.88 86 GLY A C 1
ATOM 671 O O . GLY A 1 86 ? 6.311 3.931 1.644 1.00 93.88 86 GLY A O 1
ATOM 672 N N . LEU A 1 87 ? 7.936 4.167 0.101 1.00 95.75 87 LEU A N 1
ATOM 673 C CA . LEU A 1 87 ? 7.776 2.900 -0.596 1.00 95.75 87 LEU A CA 1
ATOM 674 C C . LEU A 1 87 ? 9.178 2.368 -0.874 1.00 95.75 87 LEU A C 1
ATOM 676 O O . LEU A 1 87 ? 10.020 3.122 -1.364 1.00 95.75 87 LEU A O 1
ATOM 680 N N . ASP A 1 88 ? 9.388 1.081 -0.630 1.00 95.69 88 ASP A N 1
ATOM 681 C CA . ASP A 1 88 ? 10.622 0.394 -0.995 1.00 95.69 88 ASP A CA 1
ATOM 682 C C . ASP A 1 88 ? 10.373 -0.503 -2.209 1.00 95.69 88 ASP A C 1
ATOM 684 O O . ASP A 1 88 ? 9.390 -1.249 -2.265 1.00 95.69 88 ASP A O 1
ATOM 688 N N . LEU A 1 89 ? 11.264 -0.415 -3.198 1.00 95.19 89 LEU A N 1
ATOM 689 C CA . LEU A 1 89 ? 11.222 -1.228 -4.409 1.00 95.19 89 LEU A CA 1
ATOM 690 C C . LEU A 1 89 ? 12.336 -2.269 -4.359 1.00 95.19 89 LEU A C 1
ATOM 692 O O . LEU A 1 89 ? 13.511 -1.933 -4.228 1.00 95.19 89 LEU A O 1
ATOM 696 N N . TYR A 1 90 ? 11.949 -3.526 -4.538 1.00 94.31 90 TYR A N 1
ATOM 697 C CA . TYR A 1 90 ? 12.857 -4.659 -4.629 1.00 94.31 90 TYR A CA 1
ATOM 698 C C . TYR A 1 90 ? 12.693 -5.320 -5.992 1.00 94.31 90 TYR A C 1
ATOM 700 O O . TYR A 1 90 ? 11.596 -5.343 -6.551 1.00 94.31 90 TYR A O 1
ATOM 708 N N . ILE A 1 91 ? 13.790 -5.857 -6.513 1.00 92.69 91 ILE A N 1
ATOM 709 C CA . ILE A 1 91 ? 13.817 -6.611 -7.764 1.00 92.69 91 ILE A CA 1
ATOM 710 C C . ILE A 1 91 ? 14.246 -8.030 -7.409 1.00 92.69 91 ILE A C 1
ATOM 712 O O . ILE A 1 91 ? 15.244 -8.209 -6.706 1.00 92.69 91 ILE A O 1
ATOM 716 N N . ASP A 1 92 ? 13.485 -9.020 -7.874 1.00 87.81 92 ASP A N 1
ATOM 717 C CA . ASP A 1 92 ? 13.865 -10.425 -7.746 1.00 87.81 92 ASP A CA 1
ATOM 718 C C . ASP A 1 92 ? 15.206 -10.625 -8.476 1.00 87.81 92 ASP A C 1
ATOM 720 O O . ASP A 1 92 ? 15.307 -10.374 -9.678 1.00 87.81 92 ASP A O 1
ATOM 724 N N . LYS A 1 93 ? 16.246 -11.041 -7.748 1.00 77.12 93 LYS A N 1
ATOM 725 C CA . LYS A 1 93 ? 17.528 -11.457 -8.333 1.00 77.12 93 LYS A CA 1
ATOM 726 C C . LYS A 1 93 ? 17.557 -12.970 -8.501 1.00 77.12 93 LYS A C 1
ATOM 728 O O . LYS A 1 93 ? 16.898 -13.695 -7.752 1.00 77.12 93 LYS A O 1
ATOM 733 N N . ALA A 1 94 ? 18.354 -13.446 -9.454 1.00 71.81 94 ALA A N 1
ATOM 734 C CA . ALA A 1 94 ? 18.693 -14.859 -9.506 1.00 71.81 94 ALA A CA 1
ATOM 735 C C . ALA A 1 94 ? 19.447 -15.259 -8.225 1.00 71.81 94 ALA A C 1
ATOM 737 O O . ALA A 1 94 ? 20.200 -14.467 -7.648 1.00 71.81 94 ALA A O 1
ATOM 738 N N . GLU A 1 95 ? 19.232 -16.489 -7.761 1.00 64.06 95 GLU A N 1
ATOM 739 C CA . GLU A 1 95 ? 19.904 -17.011 -6.573 1.00 64.06 95 GLU A CA 1
ATOM 740 C C . GLU A 1 95 ? 21.434 -16.935 -6.754 1.00 64.06 95 GLU A C 1
ATOM 742 O O . GLU A 1 95 ? 21.984 -17.479 -7.709 1.00 64.06 95 GLU A O 1
ATOM 747 N N . GLY A 1 96 ? 22.122 -16.217 -5.857 1.00 66.12 96 GLY A N 1
ATOM 748 C CA . GLY A 1 96 ? 23.585 -16.069 -5.868 1.00 66.12 96 GLY A CA 1
ATOM 749 C C . GLY A 1 96 ? 24.142 -14.759 -6.445 1.00 66.12 96 GLY A C 1
ATOM 750 O O . GLY A 1 96 ? 25.347 -14.523 -6.329 1.00 66.12 96 GLY A O 1
ATOM 751 N N . GLU A 1 97 ? 23.320 -13.865 -7.002 1.00 63.28 97 GLU A N 1
ATOM 752 C CA . GLU A 1 97 ? 23.795 -12.542 -7.431 1.00 63.28 97 GLU A CA 1
ATOM 753 C C . GLU A 1 97 ? 23.990 -11.595 -6.235 1.00 63.28 97 GLU A C 1
ATOM 755 O O . GLU A 1 97 ? 23.054 -11.283 -5.494 1.00 63.28 97 GLU A O 1
ATOM 760 N N . LYS A 1 98 ? 25.221 -11.101 -6.042 1.00 60.50 98 LYS A N 1
ATOM 761 C CA . LYS A 1 98 ? 25.519 -10.107 -4.998 1.00 60.50 98 LYS A CA 1
ATOM 762 C C . LYS A 1 98 ? 24.882 -8.749 -5.318 1.00 60.50 98 LYS A C 1
ATOM 764 O O . LYS A 1 98 ? 24.641 -8.410 -6.477 1.00 60.50 98 LYS A O 1
ATOM 769 N N . MET A 1 99 ? 24.555 -8.014 -4.252 1.00 57.91 99 MET A N 1
ATOM 770 C CA . MET A 1 99 ? 24.056 -6.630 -4.272 1.00 57.91 99 MET A CA 1
ATOM 771 C C . MET A 1 99 ? 25.061 -5.687 -4.918 1.00 57.91 99 MET A C 1
ATOM 773 O O . MET A 1 99 ? 26.241 -5.737 -4.508 1.00 57.91 99 MET A O 1
#

Secondary structure (DSSP, 8-state):
-PPP----TTSTT-EEESSTTTTTSSS--SS-HHHHHHH-HHHHHHTT--TT-EEE-----S--------S----BTTB-HHHHS------PPPTT---